Protein AF-A0A4Y9QP95-F1 (afdb_monomer)

Structure (mmCIF, N/CA/C/O backbone):
data_AF-A0A4Y9QP95-F1
#
_entry.id   AF-A0A4Y9QP95-F1
#
loop_
_atom_site.group_PDB
_atom_site.id
_atom_site.type_symbol
_atom_site.label_atom_id
_atom_site.label_alt_id
_atom_site.label_comp_id
_atom_site.label_asym_id
_atom_site.label_entity_id
_atom_site.label_seq_id
_atom_site.pdbx_PDB_ins_code
_atom_site.Cartn_x
_atom_site.Cartn_y
_atom_site.Cartn_z
_atom_site.occupancy
_atom_site.B_iso_or_equiv
_atom_site.auth_seq_id
_atom_site.auth_comp_id
_atom_site.auth_asym_id
_atom_site.auth_atom_id
_atom_site.pdbx_PDB_model_num
ATOM 1 N N . MET A 1 1 ? -22.157 6.005 9.845 1.00 78.38 1 MET A N 1
ATOM 2 C CA . MET A 1 1 ? -20.991 6.632 9.173 1.00 78.38 1 MET A CA 1
ATOM 3 C C . MET A 1 1 ? -19.711 5.822 9.375 1.00 78.38 1 MET A C 1
ATOM 5 O O . MET A 1 1 ? -19.116 5.428 8.382 1.00 78.38 1 MET A O 1
ATOM 9 N N . LEU A 1 2 ? -19.338 5.480 10.615 1.00 86.19 2 LEU A N 1
ATOM 10 C CA . LEU A 1 2 ? -18.165 4.643 10.935 1.00 86.19 2 LEU A CA 1
ATOM 11 C C . LEU A 1 2 ? -18.115 3.297 10.183 1.00 86.19 2 LEU A C 1
ATOM 13 O O . LEU A 1 2 ? -17.079 2.948 9.629 1.00 86.19 2 LEU A O 1
ATOM 17 N N . PHE A 1 3 ? -19.248 2.598 10.075 1.00 87.94 3 PHE A N 1
ATOM 18 C CA . PHE A 1 3 ? -19.346 1.333 9.334 1.00 87.94 3 PHE A CA 1
ATOM 19 C C . PHE A 1 3 ? -18.962 1.461 7.847 1.00 87.94 3 PHE A C 1
ATOM 21 O O . PHE A 1 3 ? -18.198 0.656 7.323 1.00 87.94 3 PHE A O 1
ATOM 28 N N . ALA A 1 4 ? -19.443 2.508 7.165 1.00 91.81 4 ALA A N 1
ATOM 29 C CA . ALA A 1 4 ? -19.104 2.757 5.762 1.00 91.81 4 ALA A CA 1
ATOM 30 C C . ALA A 1 4 ? -17.608 3.063 5.590 1.00 91.81 4 ALA A C 1
ATOM 32 O O . ALA A 1 4 ? -16.991 2.624 4.623 1.00 91.81 4 ALA A O 1
ATOM 33 N N . LEU A 1 5 ? -17.013 3.766 6.558 1.00 91.38 5 LEU A N 1
ATOM 34 C CA . LEU A 1 5 ? -15.592 4.103 6.554 1.00 91.38 5 LEU A CA 1
ATOM 35 C C . LEU A 1 5 ? -14.715 2.856 6.771 1.00 91.38 5 LEU A C 1
ATOM 37 O O . LEU A 1 5 ? -13.733 2.666 6.056 1.00 91.38 5 LEU A O 1
ATOM 41 N N . GLN A 1 6 ? -15.109 1.957 7.679 1.00 90.12 6 GLN A N 1
ATOM 42 C CA . GLN A 1 6 ? -14.461 0.650 7.861 1.00 90.12 6 GLN A CA 1
ATOM 43 C C . GLN A 1 6 ? -14.545 -0.209 6.591 1.00 90.12 6 GLN A C 1
ATOM 45 O O . GLN A 1 6 ? -13.544 -0.799 6.180 1.00 90.12 6 GLN A O 1
ATOM 50 N N . PHE A 1 7 ? -15.714 -0.251 5.943 1.00 93.12 7 PHE A N 1
ATOM 51 C CA . PHE A 1 7 ? -15.897 -0.971 4.682 1.00 93.12 7 PHE A CA 1
ATOM 52 C C . PHE A 1 7 ? -15.002 -0.406 3.572 1.00 93.12 7 PHE A C 1
ATOM 54 O O . PHE A 1 7 ? -14.323 -1.168 2.882 1.00 93.12 7 PHE A O 1
ATOM 61 N N . LEU A 1 8 ? -14.940 0.922 3.444 1.00 94.12 8 LEU A N 1
ATOM 62 C CA . LEU A 1 8 ? -14.106 1.602 2.455 1.00 94.12 8 LEU A CA 1
ATOM 63 C C . LEU A 1 8 ? -12.617 1.315 2.675 1.00 94.12 8 LEU A C 1
ATOM 65 O O . LEU A 1 8 ? -11.925 0.969 1.720 1.00 94.12 8 LEU A O 1
ATOM 69 N N . LEU A 1 9 ? -12.122 1.394 3.915 1.00 92.56 9 LEU A N 1
ATOM 70 C CA . LEU A 1 9 ? -10.723 1.077 4.229 1.00 92.56 9 LEU A CA 1
ATOM 71 C C . LEU A 1 9 ? -10.382 -0.384 3.937 1.00 92.56 9 LEU A C 1
ATOM 73 O O . LEU A 1 9 ? -9.322 -0.666 3.382 1.00 92.56 9 LEU A O 1
ATOM 77 N N . LYS A 1 10 ? -11.294 -1.310 4.253 1.00 92.06 10 LYS A N 1
ATOM 78 C CA . LYS A 1 10 ? -11.128 -2.730 3.932 1.00 92.06 10 LYS A CA 1
ATOM 79 C C . LYS A 1 10 ? -11.074 -2.957 2.419 1.00 92.06 10 LYS A C 1
ATOM 81 O O . LYS A 1 10 ? -10.213 -3.695 1.945 1.00 92.06 10 LYS A O 1
ATOM 86 N N . ALA A 1 11 ? -11.954 -2.306 1.659 1.00 94.81 11 ALA A N 1
ATOM 87 C CA . ALA A 1 11 ? -11.941 -2.369 0.200 1.00 94.81 11 ALA A CA 1
ATOM 88 C C . ALA A 1 11 ? -10.639 -1.790 -0.382 1.00 94.81 11 ALA A C 1
ATOM 90 O O . ALA A 1 11 ? -10.032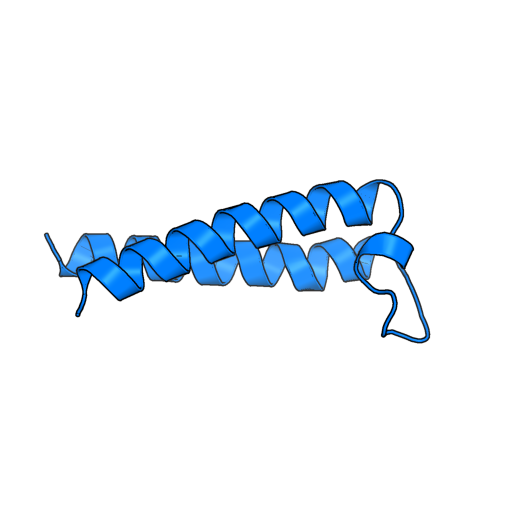 -2.417 -1.247 1.00 94.81 11 ALA A O 1
ATOM 91 N N . LEU A 1 12 ? -10.163 -0.649 0.134 1.00 94.19 12 LEU A N 1
ATOM 92 C CA . LEU A 1 12 ? -8.885 -0.048 -0.268 1.00 94.19 12 LEU A CA 1
ATOM 93 C C . LEU A 1 12 ? -7.691 -0.963 0.025 1.00 94.19 12 LEU A C 1
ATOM 95 O O . LEU A 1 12 ? -6.798 -1.090 -0.812 1.00 94.19 12 LEU A O 1
ATOM 99 N N . ALA A 1 13 ? -7.673 -1.618 1.186 1.00 92.94 13 ALA A N 1
ATOM 100 C CA . ALA A 1 13 ? -6.634 -2.580 1.537 1.00 92.94 13 ALA A CA 1
ATOM 101 C C . ALA A 1 13 ? -6.630 -3.770 0.559 1.00 92.94 13 ALA A C 1
ATOM 103 O O . ALA A 1 13 ? -5.589 -4.149 0.033 1.00 92.94 13 ALA A O 1
ATOM 104 N N . ILE A 1 14 ? -7.799 -4.320 0.225 1.00 94.62 14 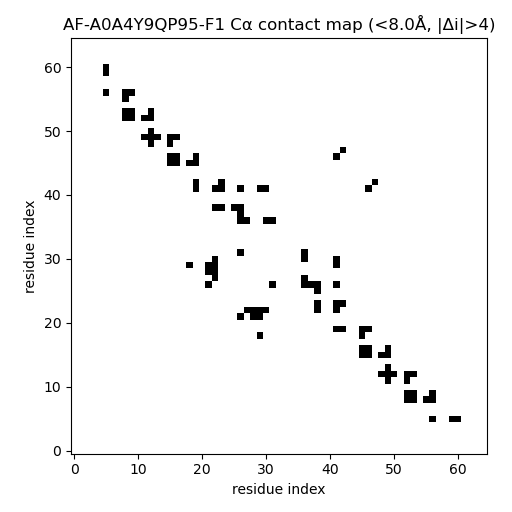ILE A N 1
ATOM 105 C CA . ILE A 1 14 ? -7.891 -5.423 -0.744 1.00 94.62 14 ILE A CA 1
ATOM 106 C C . ILE A 1 14 ? -7.437 -4.969 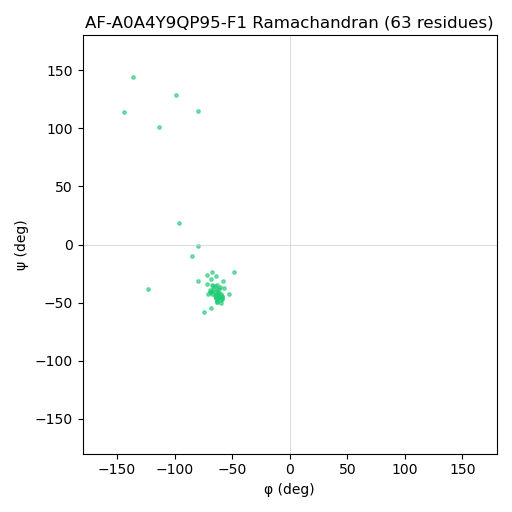-2.141 1.00 94.62 14 ILE A C 1
ATOM 108 O O . ILE A 1 14 ? -6.640 -5.651 -2.783 1.00 94.62 14 ILE A O 1
ATOM 112 N N . LEU A 1 15 ? -7.898 -3.805 -2.605 1.00 94.25 15 LEU A N 1
ATOM 113 C CA . LEU A 1 15 ? -7.539 -3.265 -3.920 1.00 94.25 15 LEU A CA 1
ATOM 114 C C . LEU A 1 15 ? -6.047 -2.935 -4.028 1.00 94.25 15 LEU A C 1
ATOM 116 O O . LEU A 1 15 ? -5.419 -3.259 -5.032 1.00 94.25 15 LEU A O 1
ATOM 120 N N . SER A 1 16 ? -5.462 -2.322 -2.999 1.00 92.81 16 SER A N 1
ATOM 121 C CA . SER A 1 16 ? -4.024 -2.030 -2.973 1.00 92.81 16 SER A CA 1
ATOM 122 C C . SER A 1 16 ? -3.185 -3.302 -2.992 1.00 92.81 16 SER A C 1
ATOM 124 O O . SER A 1 16 ? -2.190 -3.349 -3.710 1.00 92.81 16 SER A O 1
ATOM 126 N N . LEU A 1 17 ? -3.622 -4.354 -2.298 1.00 93.50 17 LEU A N 1
ATOM 127 C CA . LEU A 1 17 ? -2.977 -5.662 -2.324 1.00 93.50 17 LEU A CA 1
ATOM 128 C C . LEU A 1 17 ? -3.058 -6.306 -3.719 1.00 93.50 17 LEU A C 1
ATOM 130 O O . LEU A 1 17 ? -2.038 -6.760 -4.235 1.00 93.50 17 LEU A O 1
ATOM 134 N N . LEU A 1 18 ? -4.220 -6.261 -4.381 1.00 94.88 18 LEU A N 1
ATOM 135 C CA . LEU A 1 18 ? -4.367 -6.716 -5.772 1.00 94.88 18 LEU A CA 1
ATOM 136 C C . LEU A 1 18 ? -3.443 -5.945 -6.728 1.00 94.88 18 LEU A C 1
ATOM 138 O O . LEU A 1 18 ? -2.724 -6.555 -7.520 1.00 94.88 18 LEU A O 1
ATOM 142 N N . CYS A 1 19 ? -3.405 -4.616 -6.624 1.00 91.12 19 CYS A N 1
ATOM 143 C CA . CYS A 1 19 ? -2.512 -3.771 -7.418 1.00 91.12 19 CYS A CA 1
ATOM 144 C C . CYS A 1 19 ? -1.029 -4.051 -7.133 1.00 91.12 19 CYS A C 1
ATOM 146 O O . CYS A 1 19 ? -0.210 -4.008 -8.050 1.00 91.12 19 CYS A O 1
ATOM 148 N N . LEU A 1 20 ? -0.670 -4.383 -5.893 1.00 91.88 20 LEU A N 1
ATOM 149 C CA . LEU A 1 20 ? 0.691 -4.771 -5.532 1.00 91.88 20 LEU A CA 1
ATOM 150 C C . LEU A 1 20 ? 1.089 -6.059 -6.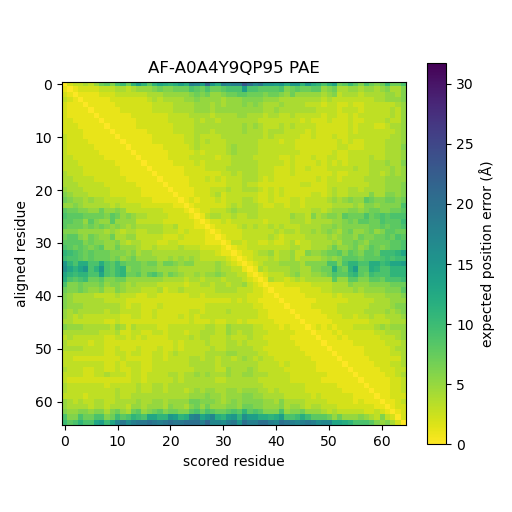266 1.00 91.88 20 LEU A C 1
ATOM 152 O O . LEU A 1 20 ? 2.122 -6.079 -6.935 1.00 91.88 20 LEU A O 1
ATOM 156 N N . PHE A 1 21 ? 0.246 -7.096 -6.233 1.00 93.25 21 PHE A N 1
ATOM 157 C CA . PHE A 1 21 ? 0.500 -8.347 -6.959 1.00 93.25 21 PHE A CA 1
ATOM 158 C C . PHE A 1 21 ? 0.558 -8.149 -8.480 1.00 93.25 21 PHE A C 1
ATOM 160 O O . PHE A 1 21 ? 1.492 -8.629 -9.128 1.00 93.25 21 PHE A O 1
ATOM 167 N N . LEU A 1 22 ? -0.385 -7.398 -9.055 1.00 92.62 22 LEU A N 1
ATOM 168 C CA . LEU A 1 22 ? -0.399 -7.102 -10.492 1.00 92.62 22 LEU A CA 1
ATOM 169 C C . LEU A 1 22 ? 0.843 -6.308 -10.922 1.00 92.62 22 LEU A C 1
ATOM 171 O O . LEU A 1 22 ? 1.475 -6.633 -11.929 1.00 92.62 22 LEU A O 1
ATOM 175 N N . GLY A 1 23 ? 1.239 -5.306 -10.137 1.00 89.50 23 GLY A N 1
ATOM 176 C CA . GLY A 1 23 ? 2.405 -4.480 -10.432 1.00 89.50 23 GLY A CA 1
ATOM 177 C C . GLY A 1 23 ? 3.736 -5.216 -10.234 1.00 89.50 23 GLY A C 1
ATOM 178 O O . GLY A 1 23 ? 4.714 -4.896 -10.915 1.00 89.50 23 GLY A O 1
ATOM 179 N N . LEU A 1 24 ? 3.784 -6.233 -9.365 1.00 89.69 24 LEU A N 1
ATOM 180 C CA . LEU A 1 24 ? 4.934 -7.138 -9.259 1.00 89.69 24 LEU A CA 1
ATOM 181 C C . LEU A 1 24 ? 5.099 -8.001 -10.517 1.00 89.69 24 LEU A C 1
ATOM 183 O O . LEU A 1 24 ? 6.234 -8.204 -10.956 1.00 89.69 24 LEU A O 1
ATOM 187 N N . PHE A 1 25 ? 3.995 -8.460 -11.121 1.00 91.12 25 PHE A N 1
ATOM 188 C CA . PHE A 1 25 ? 4.036 -9.192 -12.390 1.00 91.12 25 PHE A CA 1
ATOM 189 C C . PHE A 1 25 ? 4.472 -8.275 -13.536 1.00 91.12 25 PHE A C 1
ATOM 191 O O . PHE A 1 25 ? 5.466 -8.541 -14.222 1.00 91.12 25 PHE A O 1
ATOM 198 N N . ARG A 1 26 ? 3.770 -7.151 -13.718 1.00 89.94 26 ARG A N 1
ATOM 199 C CA . ARG A 1 26 ? 4.134 -6.114 -14.686 1.00 89.94 26 ARG A CA 1
ATOM 200 C C . ARG A 1 26 ? 3.803 -4.722 -14.135 1.00 89.94 26 ARG A C 1
ATOM 202 O O . ARG A 1 26 ? 2.629 -4.372 -14.041 1.00 89.94 26 ARG A O 1
ATOM 209 N N . PRO A 1 27 ? 4.812 -3.868 -13.878 1.00 86.88 27 PRO A N 1
ATOM 210 C CA . PRO A 1 27 ? 4.588 -2.562 -13.257 1.00 86.88 27 PRO A CA 1
ATOM 211 C C . PRO A 1 27 ? 3.740 -1.627 -14.127 1.00 86.88 27 PRO A C 1
ATOM 213 O O . PRO A 1 27 ? 3.016 -0.798 -13.591 1.00 86.88 27 PRO A O 1
ATOM 216 N N . VAL A 1 28 ? 3.764 -1.807 -15.454 1.00 88.44 28 VAL A N 1
ATOM 217 C CA . VAL A 1 28 ? 2.980 -1.020 -16.423 1.00 88.44 28 VAL A CA 1
ATOM 218 C C . VAL A 1 28 ? 1.478 -1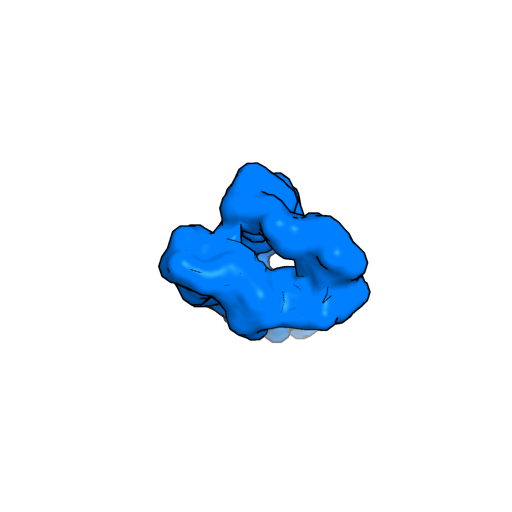.089 -16.161 1.00 88.44 28 VAL A C 1
ATOM 220 O O . VAL A 1 28 ? 0.781 -0.120 -16.409 1.00 88.44 28 VAL A O 1
ATOM 223 N N . TRP A 1 29 ? 0.965 -2.198 -15.626 1.00 87.56 29 TRP A N 1
ATOM 224 C CA . TRP A 1 29 ? -0.480 -2.398 -15.448 1.00 87.56 29 TRP A CA 1
ATOM 225 C C . TRP A 1 29 ? -1.061 -1.453 -14.403 1.00 87.56 29 TRP A C 1
ATOM 227 O O . TRP A 1 29 ? -2.251 -1.162 -14.395 1.00 87.56 29 TRP A O 1
ATOM 237 N N . VAL A 1 30 ? -0.200 -0.994 -13.505 1.00 89.69 30 VAL A N 1
ATOM 238 C CA . VAL A 1 30 ? -0.599 -0.361 -12.263 1.00 89.69 30 VAL A CA 1
ATOM 239 C C . VAL A 1 30 ? 0.010 1.038 -12.163 1.00 89.69 30 VAL A C 1
ATOM 241 O O . VAL A 1 30 ? -0.661 1.980 -11.758 1.00 89.69 30 VAL A O 1
ATOM 244 N N . LEU A 1 31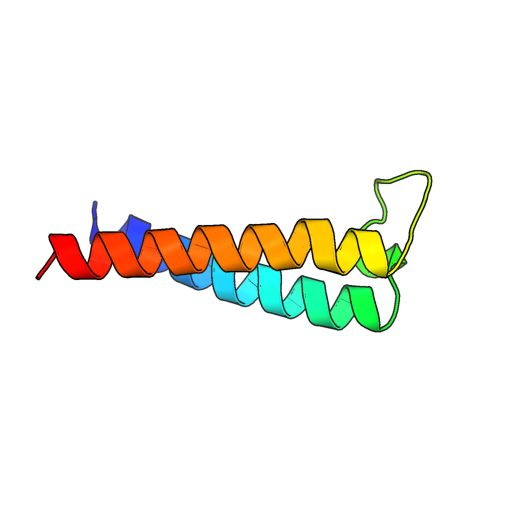 ? 1.253 1.207 -12.610 1.00 89.75 31 LEU A N 1
ATOM 245 C CA . LEU A 1 31 ? 1.950 2.488 -12.621 1.00 89.75 31 LEU A CA 1
ATOM 246 C C . LEU A 1 31 ? 1.865 3.200 -13.978 1.00 89.75 31 LEU A C 1
ATOM 248 O O . LEU A 1 31 ? 2.677 4.085 -14.189 1.00 89.75 31 LEU A O 1
ATOM 252 N N . TRP A 1 32 ? 0.926 2.860 -14.878 1.00 87.06 32 TRP A N 1
ATOM 253 C CA . TRP A 1 32 ? 0.845 3.369 -16.268 1.00 87.06 32 TRP A CA 1
ATOM 254 C C . TRP A 1 32 ? 0.971 4.900 -16.427 1.00 87.06 32 TRP A C 1
ATOM 256 O O . TRP A 1 32 ? 1.375 5.378 -17.481 1.00 87.06 32 TRP A O 1
ATOM 266 N N . PHE A 1 33 ? 0.665 5.655 -15.370 1.00 86.88 33 PHE A N 1
ATOM 267 C CA . PHE A 1 33 ? 0.749 7.113 -15.289 1.00 86.88 33 PHE A CA 1
ATOM 268 C C . PHE A 1 33 ? 2.144 7.667 -14.916 1.00 86.88 33 PHE A C 1
ATOM 270 O O . PHE A 1 33 ? 2.355 8.877 -14.963 1.00 86.88 33 PHE A O 1
ATOM 277 N N . LEU A 1 34 ? 3.094 6.824 -14.499 1.00 87.38 34 LEU A N 1
ATOM 278 C CA . LEU A 1 34 ? 4.452 7.211 -14.107 1.00 87.38 34 LEU A CA 1
ATOM 279 C C . LEU A 1 34 ? 5.439 6.976 -15.250 1.00 87.38 34 LEU A C 1
ATOM 281 O O . LEU A 1 34 ? 5.588 5.859 -15.732 1.00 87.38 34 LEU A O 1
ATOM 285 N N . ASP A 1 35 ? 6.221 8.004 -15.570 1.00 83.94 35 ASP A N 1
ATOM 286 C CA . ASP A 1 35 ? 7.258 7.967 -16.612 1.00 83.94 35 ASP A CA 1
ATOM 287 C C . ASP A 1 35 ? 8.317 6.864 -16.384 1.00 83.94 35 ASP A C 1
ATOM 289 O O . ASP A 1 35 ? 8.742 6.169 -17.303 1.00 83.94 35 ASP A O 1
ATOM 293 N N . ARG A 1 36 ? 8.691 6.615 -15.117 1.00 84.88 36 ARG A N 1
ATOM 294 C CA . ARG A 1 36 ? 9.618 5.532 -14.737 1.00 84.88 36 ARG A CA 1
ATOM 295 C C . ARG A 1 36 ? 8.939 4.450 -13.910 1.00 84.88 36 ARG A C 1
ATOM 297 O O . ARG A 1 36 ? 8.810 4.597 -12.687 1.00 84.88 36 ARG A O 1
ATOM 304 N N . MET A 1 37 ? 8.610 3.351 -14.584 1.00 88.31 37 MET A N 1
ATOM 305 C CA . MET A 1 37 ? 8.026 2.122 -14.041 1.00 88.31 37 MET A CA 1
ATOM 306 C C . MET A 1 37 ? 9.116 1.259 -13.393 1.00 88.31 37 MET A C 1
ATOM 308 O O . MET A 1 37 ? 10.000 0.756 -14.081 1.00 88.31 37 MET A O 1
ATOM 312 N N . ASN A 1 38 ? 9.061 1.045 -12.079 1.00 88.69 38 ASN A N 1
ATOM 313 C CA . ASN A 1 38 ? 9.968 0.115 -11.402 1.00 88.69 38 ASN A CA 1
ATOM 314 C C .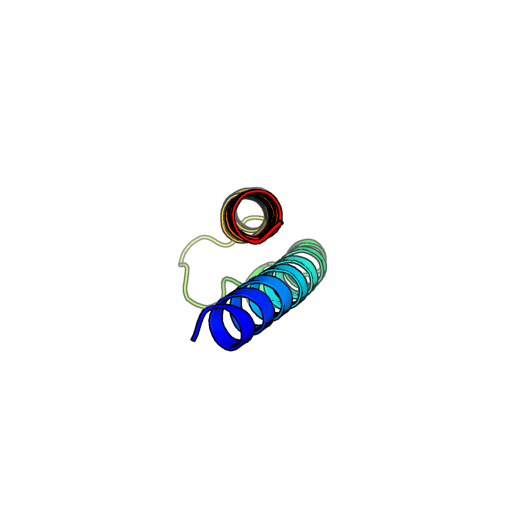 ASN A 1 38 ? 9.197 -0.747 -10.399 1.00 88.69 38 ASN A C 1
ATOM 316 O O . ASN A 1 38 ? 8.294 -0.252 -9.726 1.00 88.69 38 ASN A O 1
ATOM 320 N N . ARG A 1 39 ? 9.588 -2.016 -10.247 1.00 87.62 39 ARG A N 1
ATOM 321 C CA . ARG A 1 39 ? 8.962 -2.945 -9.289 1.00 87.62 39 ARG A CA 1
ATOM 322 C C . ARG A 1 39 ? 9.098 -2.450 -7.849 1.00 87.62 39 ARG A C 1
ATOM 324 O O . ARG A 1 39 ? 8.150 -2.543 -7.081 1.00 87.62 39 ARG A O 1
ATOM 331 N N . LEU A 1 40 ? 10.230 -1.826 -7.510 1.00 90.69 40 LEU A N 1
ATOM 332 C CA . LEU A 1 40 ? 10.417 -1.198 -6.198 1.00 90.69 40 LEU A CA 1
ATOM 333 C C . LEU A 1 40 ? 9.415 -0.067 -5.949 1.00 90.69 40 LEU A C 1
ATOM 335 O O . LEU A 1 40 ? 8.889 0.043 -4.848 1.00 90.69 40 LEU A O 1
ATOM 339 N N . LYS A 1 41 ? 9.087 0.727 -6.978 1.00 90.50 41 LYS A N 1
ATOM 340 C CA . LYS A 1 41 ? 8.061 1.769 -6.857 1.00 90.50 41 LYS A CA 1
ATOM 341 C C . LYS A 1 41 ? 6.668 1.181 -6.665 1.00 90.50 41 LYS A C 1
ATOM 343 O O . LYS A 1 41 ? 5.890 1.764 -5.928 1.00 90.50 41 LYS A O 1
ATOM 348 N N . VAL A 1 42 ? 6.352 0.038 -7.280 1.00 92.06 42 VAL A N 1
ATOM 349 C CA . VAL A 1 42 ? 5.071 -0.650 -7.036 1.00 92.06 42 VAL A CA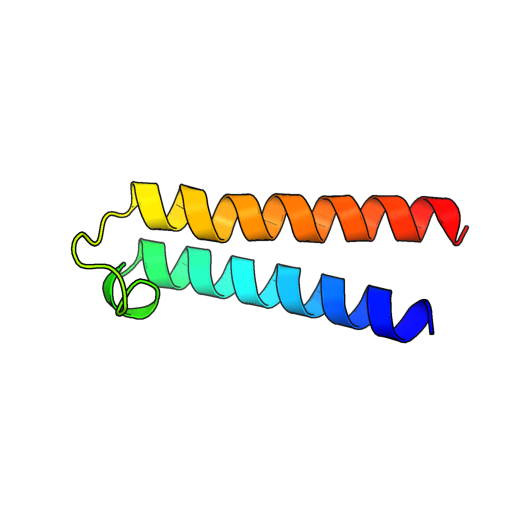 1
ATOM 350 C C . VAL A 1 42 ? 4.950 -1.004 -5.558 1.00 92.06 42 VAL A C 1
ATOM 352 O O . VAL A 1 42 ? 3.949 -0.667 -4.934 1.00 92.06 42 VAL A O 1
ATOM 355 N N . ILE A 1 43 ? 5.981 -1.636 -4.992 1.00 92.19 43 ILE A N 1
ATOM 356 C CA . ILE A 1 43 ? 5.995 -2.015 -3.574 1.00 92.19 43 ILE A CA 1
ATOM 357 C C . ILE A 1 43 ? 5.915 -0.767 -2.690 1.00 92.19 43 ILE A C 1
ATOM 359 O O . ILE A 1 43 ? 5.151 -0.748 -1.734 1.00 92.19 43 ILE A O 1
ATOM 363 N N . GLN A 1 44 ? 6.654 0.293 -3.020 1.00 91.69 44 GLN A N 1
ATOM 364 C CA . GLN A 1 44 ? 6.615 1.539 -2.255 1.00 91.69 44 GLN A CA 1
ATOM 365 C C . GLN A 1 44 ? 5.246 2.214 -2.312 1.00 91.69 44 GLN A C 1
ATOM 367 O O . GLN A 1 44 ? 4.747 2.622 -1.278 1.00 91.69 44 GLN A O 1
ATOM 372 N N . VAL A 1 45 ? 4.616 2.325 -3.481 1.00 91.56 45 VAL A N 1
ATOM 373 C CA . VAL A 1 45 ? 3.326 3.014 -3.618 1.00 91.56 45 VAL A CA 1
ATOM 374 C C . VAL A 1 45 ? 2.203 2.152 -3.049 1.00 91.56 45 VAL A C 1
ATOM 376 O O . VAL A 1 45 ? 1.517 2.570 -2.122 1.00 91.56 45 VAL A O 1
ATOM 379 N N . TYR A 1 46 ? 2.028 0.934 -3.563 1.00 92.75 46 TYR A N 1
ATOM 380 C CA . TYR A 1 46 ? 0.896 0.080 -3.196 1.00 92.75 46 TYR A CA 1
ATOM 381 C C . TYR A 1 46 ? 1.093 -0.627 -1.862 1.00 92.75 46 TYR A C 1
ATOM 383 O O . TYR A 1 46 ? 0.120 -0.827 -1.144 1.00 92.75 46 TYR A O 1
ATOM 391 N N . GLY A 1 47 ? 2.331 -0.958 -1.493 1.00 91.25 47 GLY A N 1
ATOM 392 C CA . GLY A 1 47 ? 2.636 -1.524 -0.178 1.00 91.25 47 GLY A CA 1
ATOM 393 C C . GLY A 1 47 ? 2.463 -0.503 0.937 1.00 91.25 47 GLY A C 1
ATOM 394 O O . GLY A 1 47 ? 1.895 -0.833 1.974 1.00 91.25 47 GLY A O 1
ATOM 395 N N . LEU A 1 48 ? 2.858 0.755 0.715 1.00 93.69 48 LEU A N 1
ATOM 396 C CA . LEU A 1 48 ? 2.602 1.825 1.680 1.00 93.69 48 LEU A CA 1
ATOM 397 C C . LEU A 1 48 ? 1.104 2.146 1.755 1.00 93.69 48 LEU A C 1
ATOM 399 O O . LEU A 1 48 ? 0.580 2.263 2.858 1.00 93.69 48 LEU A O 1
ATOM 403 N N . LEU A 1 49 ? 0.382 2.177 0.625 1.00 93.12 49 LEU A N 1
ATOM 404 C CA . LEU A 1 49 ? -1.080 2.345 0.622 1.00 93.12 49 LEU A CA 1
ATOM 405 C C . LEU A 1 49 ? -1.796 1.219 1.391 1.00 93.12 49 LEU A C 1
ATOM 407 O O . LEU A 1 49 ? -2.720 1.474 2.168 1.00 93.12 49 LEU A O 1
ATOM 411 N N . PHE A 1 50 ? -1.350 -0.024 1.198 1.00 94.06 50 PHE A N 1
ATOM 412 C CA . PHE A 1 50 ? -1.863 -1.191 1.911 1.00 94.06 50 PHE A CA 1
ATOM 413 C C . PHE A 1 50 ? -1.592 -1.093 3.415 1.00 94.06 50 PHE A C 1
ATOM 415 O O . PHE A 1 50 ? -2.514 -1.228 4.218 1.00 94.06 50 PHE A O 1
ATOM 422 N N . LEU A 1 51 ? -0.350 -0.793 3.804 1.00 94.31 51 LEU A N 1
ATOM 423 C CA . LEU A 1 51 ? 0.030 -0.639 5.208 1.00 94.31 51 LEU A CA 1
ATOM 424 C C . LEU A 1 51 ? -0.765 0.476 5.890 1.00 94.31 51 LEU A C 1
ATOM 426 O O . LEU A 1 51 ? -1.324 0.248 6.960 1.00 94.31 51 LEU A O 1
ATOM 430 N N . PHE A 1 52 ? -0.873 1.650 5.265 1.00 95.00 52 PHE A N 1
ATOM 431 C CA . PHE A 1 52 ? -1.625 2.772 5.829 1.00 95.00 52 PHE A CA 1
ATOM 432 C C . PHE A 1 52 ? -3.114 2.457 5.973 1.00 95.00 52 PHE A C 1
ATOM 434 O O . PHE A 1 52 ? -3.677 2.687 7.042 1.00 95.00 52 PHE A O 1
ATOM 441 N N . SER A 1 53 ? -3.753 1.911 4.934 1.00 92.69 53 SER A N 1
ATOM 442 C CA . SER A 1 53 ? -5.182 1.570 4.987 1.00 92.69 53 SER A CA 1
ATOM 443 C C . SER A 1 53 ? -5.477 0.473 6.012 1.00 92.69 53 SER A C 1
ATOM 445 O O . SER A 1 53 ? -6.436 0.597 6.776 1.00 92.69 53 SER A O 1
ATOM 447 N N . SER A 1 54 ? -4.628 -0.555 6.098 1.00 92.00 54 SER A N 1
ATOM 448 C CA . SER A 1 54 ? -4.765 -1.629 7.086 1.00 92.00 54 SER A CA 1
ATOM 449 C C . SER A 1 54 ? -4.534 -1.133 8.516 1.00 92.00 54 SER A C 1
ATOM 451 O O . SER A 1 54 ? -5.258 -1.536 9.428 1.00 92.00 54 SER A O 1
ATOM 453 N N . LEU A 1 55 ? -3.556 -0.249 8.730 1.00 94.75 55 LEU A N 1
ATOM 454 C CA . LEU A 1 55 ? -3.267 0.329 10.044 1.00 94.75 55 LEU A CA 1
ATOM 455 C C . LEU A 1 55 ? -4.405 1.246 10.512 1.00 94.75 55 LEU A C 1
ATOM 457 O O . LEU A 1 55 ? -4.846 1.140 11.655 1.00 94.75 55 LEU A O 1
ATOM 461 N N . PHE A 1 56 ? -4.948 2.078 9.618 1.00 92.81 56 PHE A N 1
ATOM 462 C CA . PHE A 1 56 ? -6.133 2.892 9.908 1.00 92.81 56 PHE A CA 1
ATOM 463 C C . PHE A 1 56 ? -7.368 2.040 10.204 1.00 92.81 56 PHE A C 1
ATOM 465 O O . PHE A 1 56 ? -8.105 2.333 11.145 1.00 92.81 56 PHE A O 1
ATOM 472 N N . TYR A 1 57 ? -7.589 0.972 9.433 1.00 92.62 57 TYR A N 1
ATOM 473 C CA . TYR A 1 57 ? -8.679 0.034 9.692 1.00 92.62 57 TYR A CA 1
ATOM 474 C C . TYR A 1 57 ? -8.553 -0.589 11.087 1.00 92.62 57 TYR A C 1
ATOM 476 O O . TYR A 1 57 ? -9.533 -0.642 11.831 1.00 92.62 57 TYR A O 1
ATOM 484 N N . TRP A 1 58 ? -7.343 -1.012 11.464 1.00 92.19 58 TRP A N 1
ATOM 485 C CA . TRP A 1 58 ? -7.079 -1.595 12.777 1.00 92.19 58 TRP A CA 1
ATOM 486 C C . TRP A 1 58 ? -7.317 -0.595 13.917 1.00 92.19 58 TRP A C 1
ATOM 488 O O . TRP A 1 58 ? -8.023 -0.928 14.868 1.00 92.19 58 TRP A O 1
ATOM 498 N N . LEU A 1 59 ? -6.821 0.642 13.789 1.00 92.81 59 LEU A N 1
ATOM 499 C CA . LEU A 1 59 ? -7.054 1.714 14.767 1.00 92.81 59 LEU A CA 1
ATOM 500 C C . LEU A 1 59 ? -8.544 2.015 14.954 1.00 92.81 59 LEU A C 1
ATOM 502 O O . LEU A 1 59 ? -9.025 2.106 16.081 1.00 92.81 59 LEU A O 1
ATOM 506 N N . LEU A 1 60 ? -9.299 2.134 13.861 1.00 91.12 60 LEU A N 1
ATOM 507 C CA . LEU A 1 60 ? -10.736 2.396 13.940 1.00 91.12 60 LEU A CA 1
ATOM 508 C C . LEU A 1 60 ? -11.509 1.233 14.551 1.00 91.12 60 LEU A C 1
ATOM 510 O O . LEU A 1 60 ? -12.481 1.458 15.265 1.00 91.12 60 LEU A O 1
ATOM 514 N N . ASN A 1 61 ? -11.093 -0.001 14.278 1.00 88.81 61 ASN A N 1
ATOM 515 C CA . ASN A 1 61 ? -11.695 -1.176 14.895 1.00 88.81 61 ASN A CA 1
ATOM 516 C C . ASN A 1 61 ? -11.381 -1.260 16.398 1.00 88.81 61 ASN A C 1
ATOM 518 O O . ASN A 1 61 ? -12.191 -1.780 17.156 1.00 88.81 61 ASN A O 1
ATOM 522 N N . PHE A 1 62 ? -10.228 -0.740 16.832 1.00 90.31 62 PHE A N 1
ATOM 523 C CA . PHE A 1 62 ? -9.881 -0.630 18.249 1.00 90.31 62 PHE A CA 1
ATOM 524 C C . PHE A 1 62 ? -10.721 0.435 18.965 1.00 90.31 62 PHE A C 1
ATOM 526 O O . PHE A 1 62 ? -11.206 0.180 20.057 1.00 90.31 62 PHE A O 1
ATOM 533 N N . ILE A 1 63 ? -10.932 1.599 18.340 1.00 89.12 63 ILE A N 1
ATOM 534 C CA . ILE A 1 63 ? -11.739 2.700 18.904 1.00 89.12 63 ILE A CA 1
ATOM 535 C C . ILE A 1 63 ? -13.238 2.371 18.909 1.00 89.12 63 ILE A C 1
ATOM 537 O O . ILE A 1 63 ? -13.972 2.819 19.780 1.00 89.12 63 ILE A O 1
ATOM 541 N N . SER A 1 64 ? -13.711 1.635 17.903 1.00 79.81 64 SER A N 1
ATOM 542 C CA . SER A 1 64 ? -15.122 1.258 17.771 1.00 79.81 64 SER A CA 1
ATOM 543 C C . SER A 1 64 ? -15.522 0.067 18.656 1.00 79.81 64 SER A C 1
ATOM 545 O O . SER A 1 64 ? -16.679 -0.356 18.583 1.00 79.81 64 SER A O 1
ATOM 547 N N . LYS A 1 65 ? -14.574 -0.496 19.410 1.00 61.16 65 LYS A N 1
ATOM 548 C CA . LYS A 1 65 ? -14.771 -1.566 20.390 1.00 61.16 65 LYS A CA 1
ATOM 549 C C . LYS A 1 65 ? -15.016 -0.973 21.769 1.00 61.16 65 LYS A C 1
ATOM 551 O O . LYS A 1 65 ? -15.861 -1.556 22.479 1.00 61.16 65 LYS A O 1
#

Foldseek 3Di:
DLVVLLVVLVVQLVVLVVQLVVCCVPVCVRVVVDPDRDNVVSCVPSVVSNVVSVVVSVVSVVVVD

Secondary structure (DSSP, 8-state):
-HHHHHHHHHHHHHHHHHHHHHHHH-THHHHTT-SS--HHHHIIIIIHHHHHHHHHHHHHHHHT-

pLDDT: mean 90.29, std 4.92, range [61.16, 95.0]

Solvent-accessible surface area (backbone atoms only — not comparable to full-atom values): 3471 Å² total; per-residue (Å²): 110,71,66,60,52,48,51,49,28,52,50,49,23,54,50,25,47,51,45,29,57,49,10,65,76,40,30,62,83,62,40,70,90,46,95,78,69,41,56,69,54,31,47,54,55,25,45,48,50,22,51,53,29,47,50,51,40,50,53,51,54,60,73,75,105

Sequence (65 aa):
MLFALQFL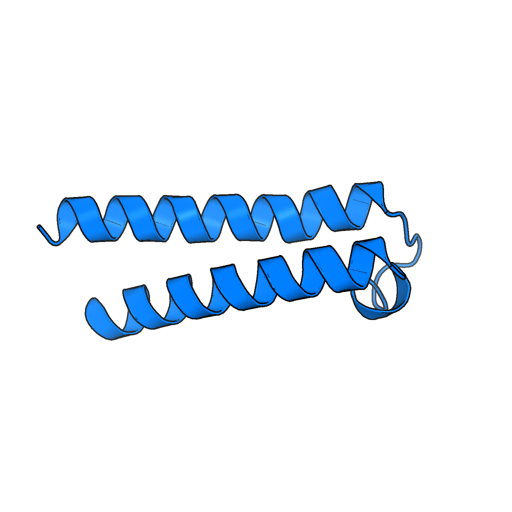LKALAILSLLCLFLGLFRPVWVLWFLDRMNRLKVIQVYGLLFLFSSLFYWLLNFISK

Organism: NCBI:txid2562278

Radius of gyration: 13.61 Å; Cα contacts (8 Å, |Δi|>4): 56; chains: 1; bounding box: 31×17×37 Å

Mean predicted aligned error: 3.87 Å